Protein AF-A0A6B1E539-F1 (afdb_monomer_lite)

pLDDT: mean 85.69, std 13.52, range [38.62, 97.62]

Foldseek 3Di:
DDDDVVVVQVVVQVVQLVVVVVVCVVVVEAEDPPLVCLQQLVNDPAKYKYAFHQNDADPVRHGDTAGMWIHHVPPCSNIDTDHDGDDPDDDDD

Structure (mmCIF, N/CA/C/O backbone):
data_AF-A0A6B1E539-F1
#
_entry.id   AF-A0A6B1E539-F1
#
loop_
_atom_site.group_PDB
_atom_site.id
_atom_site.type_symbol
_atom_site.label_atom_id
_atom_site.label_alt_id
_atom_site.label_comp_id
_atom_site.label_asym_id
_atom_site.label_entity_id
_atom_site.label_seq_id
_atom_site.pdbx_PDB_ins_code
_atom_site.Cartn_x
_atom_site.Cartn_y
_atom_site.Cartn_z
_atom_site.occupancy
_atom_site.B_iso_or_equiv
_atom_site.auth_seq_id
_atom_site.auth_comp_id
_atom_site.auth_asym_id
_atom_site.auth_atom_id
_atom_site.pdbx_PDB_model_num
ATOM 1 N N . MET A 1 1 ? 6.944 2.981 -36.075 1.00 38.62 1 MET A N 1
ATOM 2 C CA . MET A 1 1 ? 6.843 3.981 -34.988 1.00 38.62 1 MET A CA 1
ATOM 3 C C . MET A 1 1 ? 7.315 3.321 -33.700 1.00 38.62 1 MET A C 1
ATOM 5 O O . MET A 1 1 ? 6.693 2.355 -33.276 1.00 38.62 1 MET A O 1
ATOM 9 N N . ALA A 1 2 ? 8.448 3.749 -33.142 1.00 43.50 2 ALA A N 1
ATOM 10 C CA . ALA A 1 2 ? 9.035 3.124 -31.958 1.00 43.50 2 ALA A CA 1
ATOM 11 C C . ALA A 1 2 ? 8.211 3.479 -30.708 1.00 43.50 2 ALA A C 1
ATOM 13 O O . ALA A 1 2 ? 8.160 4.638 -30.302 1.00 43.50 2 ALA A O 1
ATOM 14 N N . GLN A 1 3 ? 7.540 2.492 -30.109 1.00 49.25 3 GLN A N 1
ATOM 15 C CA . GLN A 1 3 ? 7.004 2.646 -28.760 1.00 49.25 3 GLN A CA 1
ATOM 16 C C . GLN A 1 3 ? 8.191 2.801 -27.805 1.00 49.25 3 GLN A C 1
ATOM 18 O O . GLN A 1 3 ? 9.026 1.908 -27.689 1.00 49.25 3 GLN A O 1
ATOM 23 N N . THR A 1 4 ? 8.293 3.954 -27.151 1.00 58.09 4 THR A N 1
ATOM 24 C CA . THR A 1 4 ? 9.334 4.239 -26.163 1.00 58.09 4 THR A CA 1
ATOM 25 C C . THR A 1 4 ? 9.246 3.236 -25.011 1.00 58.09 4 THR A C 1
ATOM 27 O O . THR A 1 4 ? 8.194 3.090 -24.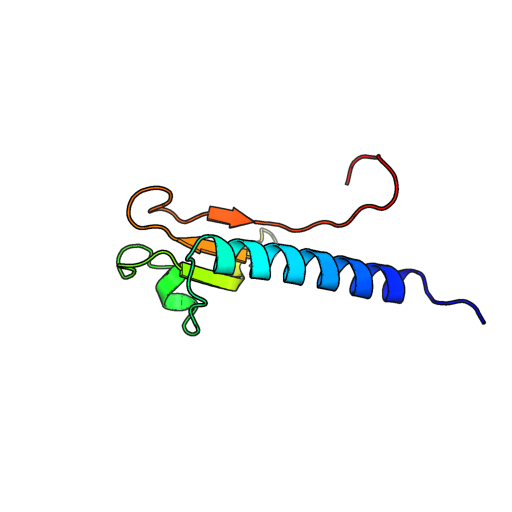387 1.00 58.09 4 THR A O 1
ATOM 30 N N . GLN A 1 5 ? 10.351 2.543 -24.715 1.00 61.19 5 GLN A N 1
ATOM 31 C CA . GLN A 1 5 ? 10.436 1.498 -23.680 1.00 61.19 5 GLN A CA 1
ATOM 32 C C . GLN A 1 5 ? 9.874 1.949 -22.318 1.00 61.19 5 GLN A C 1
ATOM 34 O O . GLN A 1 5 ? 9.194 1.178 -21.647 1.00 61.19 5 GLN A O 1
ATOM 39 N N . GLY A 1 6 ? 10.043 3.227 -21.954 1.00 64.62 6 GLY A N 1
ATOM 40 C CA . GLY A 1 6 ? 9.481 3.791 -20.720 1.00 64.62 6 GLY A CA 1
ATOM 41 C C . GLY A 1 6 ? 7.947 3.775 -20.648 1.00 64.62 6 GLY A C 1
ATOM 42 O O . GLY A 1 6 ? 7.380 3.573 -19.577 1.00 64.62 6 GLY A O 1
ATOM 43 N N . ARG A 1 7 ? 7.240 3.914 -21.780 1.00 65.88 7 ARG A N 1
ATOM 44 C CA . ARG A 1 7 ? 5.768 3.822 -21.808 1.00 65.88 7 ARG A CA 1
ATOM 45 C C . ARG A 1 7 ? 5.296 2.394 -21.544 1.00 65.88 7 ARG A C 1
ATOM 47 O O . ARG A 1 7 ? 4.294 2.210 -20.857 1.00 65.88 7 ARG A O 1
ATOM 54 N N . GLN A 1 8 ? 6.015 1.405 -22.074 1.00 67.19 8 GLN A N 1
ATOM 55 C CA . GLN A 1 8 ? 5.729 -0.007 -21.821 1.00 67.19 8 GLN A CA 1
ATOM 56 C C . GLN A 1 8 ? 6.022 -0.383 -20.366 1.00 67.19 8 GLN A C 1
ATOM 58 O O . GLN A 1 8 ? 5.157 -0.973 -19.728 1.00 67.19 8 GLN A O 1
ATOM 63 N N . ALA A 1 9 ? 7.153 0.058 -19.807 1.00 63.22 9 ALA A N 1
ATOM 64 C CA . ALA A 1 9 ? 7.490 -0.160 -18.397 1.00 63.22 9 ALA A CA 1
ATOM 65 C C . ALA A 1 9 ? 6.445 0.439 -17.435 1.00 63.22 9 ALA A C 1
ATOM 67 O O . ALA A 1 9 ? 6.012 -0.221 -16.493 1.00 63.22 9 ALA A O 1
ATOM 68 N N . ASN A 1 10 ? 5.958 1.654 -17.710 1.00 68.19 10 ASN A N 1
ATOM 69 C CA . ASN A 1 10 ? 4.877 2.258 -16.925 1.00 68.19 10 ASN A CA 1
ATOM 70 C C . ASN A 1 10 ? 3.564 1.473 -17.042 1.00 68.19 10 ASN A C 1
ATOM 72 O O . ASN A 1 10 ? 2.808 1.368 -16.077 1.00 68.19 10 ASN A O 1
ATOM 76 N N . LEU A 1 11 ? 3.259 0.932 -18.223 1.00 74.56 11 LEU A N 1
ATOM 77 C CA . LEU A 1 11 ? 2.042 0.158 -18.448 1.00 74.56 11 LEU A CA 1
ATOM 78 C C . LEU A 1 11 ? 2.090 -1.194 -17.725 1.00 74.56 11 LEU A C 1
ATOM 80 O O . LEU A 1 11 ? 1.100 -1.581 -17.104 1.00 74.56 11 LEU A O 1
ATOM 84 N N . THR A 1 12 ? 3.224 -1.894 -17.768 1.00 81.12 12 THR A N 1
ATOM 85 C CA . THR A 1 12 ? 3.401 -3.181 -17.081 1.00 81.12 12 THR A CA 1
ATOM 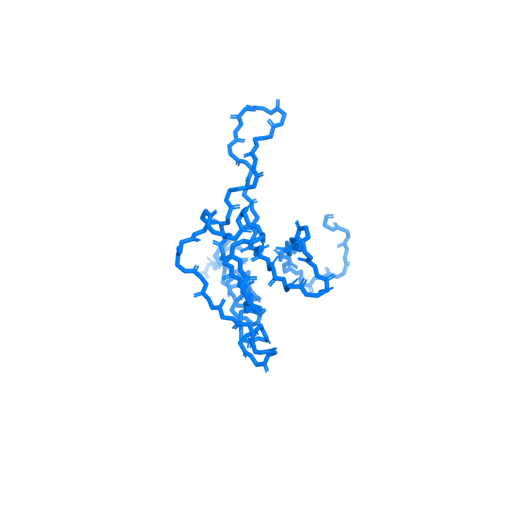86 C C . THR A 1 12 ? 3.514 -3.019 -15.568 1.00 81.12 12 THR A C 1
ATOM 88 O O . THR A 1 12 ? 2.876 -3.783 -14.848 1.00 81.12 12 THR A O 1
ATOM 91 N N . GLY A 1 13 ? 4.204 -1.984 -15.076 1.00 80.00 13 GLY A N 1
ATOM 92 C CA . GLY A 1 13 ? 4.236 -1.642 -13.648 1.00 80.00 13 GLY A CA 1
ATOM 93 C C . GLY A 1 13 ? 2.838 -1.361 -13.092 1.00 80.00 13 GLY A C 1
ATOM 94 O O . GLY A 1 13 ? 2.411 -1.983 -12.124 1.00 80.00 13 GLY A O 1
ATOM 95 N N . ASN A 1 14 ? 2.047 -0.538 -13.790 1.00 87.81 14 ASN A N 1
ATOM 96 C CA . ASN A 1 14 ? 0.654 -0.287 -13.406 1.00 87.81 14 ASN A CA 1
ATOM 97 C C . ASN A 1 14 ? -0.220 -1.549 -13.435 1.00 87.81 14 ASN A C 1
ATOM 99 O O . ASN A 1 14 ? -1.144 -1.673 -12.632 1.00 87.81 14 ASN A O 1
ATOM 103 N N . ARG A 1 15 ? 0.020 -2.473 -14.376 1.00 90.94 15 ARG A N 1
ATOM 104 C CA . ARG A 1 15 ? -0.692 -3.759 -14.417 1.00 90.94 15 ARG A CA 1
ATOM 105 C C . ARG A 1 15 ? -0.343 -4.624 -13.210 1.00 90.94 15 ARG A C 1
ATOM 107 O O . ARG A 1 15 ? -1.259 -5.185 -12.619 1.00 90.94 15 ARG A O 1
ATOM 114 N N . LEU A 1 16 ? 0.933 -4.685 -12.829 1.00 93.19 16 LEU A N 1
ATOM 115 C CA . LEU A 1 16 ? 1.381 -5.415 -11.644 1.00 93.19 16 LEU A CA 1
ATOM 116 C C . LEU A 1 16 ? 0.771 -4.836 -10.366 1.00 93.19 16 LEU A C 1
ATOM 118 O O . LEU A 1 16 ? 0.210 -5.581 -9.571 1.00 93.19 16 LEU A O 1
ATOM 122 N N . GLU A 1 17 ? 0.798 -3.514 -10.197 1.00 94.88 17 GLU A N 1
ATOM 123 C CA . GLU A 1 17 ? 0.170 -2.879 -9.036 1.00 94.88 17 GLU A CA 1
ATOM 124 C C . GLU A 1 17 ? -1.337 -3.162 -8.972 1.00 94.88 17 GLU A C 1
ATOM 126 O O . GLU A 1 17 ? -1.860 -3.471 -7.907 1.00 94.88 17 GLU A O 1
ATOM 131 N N . ARG A 1 18 ? -2.059 -3.106 -10.099 1.00 95.19 18 ARG A N 1
ATOM 132 C CA . ARG A 1 18 ? -3.493 -3.458 -10.119 1.00 95.19 18 ARG A CA 1
ATOM 133 C C . ARG A 1 18 ? -3.737 -4.927 -9.794 1.00 95.19 18 ARG A C 1
ATOM 135 O O . ARG A 1 18 ? -4.719 -5.243 -9.137 1.00 95.19 18 ARG A O 1
ATOM 142 N N . PHE A 1 19 ? -2.866 -5.814 -10.264 1.00 96.06 19 PHE A N 1
ATOM 143 C CA . PHE A 1 19 ? -2.943 -7.234 -9.947 1.00 96.06 19 PHE A CA 1
ATOM 144 C C . PHE A 1 19 ? -2.772 -7.475 -8.443 1.00 96.06 19 PHE A C 1
ATOM 146 O O . PHE A 1 19 ? -3.606 -8.147 -7.844 1.00 96.06 19 PHE A O 1
ATOM 153 N N . ILE A 1 20 ? -1.763 -6.853 -7.825 1.00 96.94 20 ILE A N 1
ATOM 154 C CA . ILE A 1 20 ? -1.569 -6.885 -6.368 1.00 96.94 20 ILE A CA 1
ATOM 155 C C . ILE A 1 20 ? -2.803 -6.318 -5.661 1.00 96.94 20 ILE A C 1
ATOM 157 O O . ILE A 1 20 ? -3.323 -6.946 -4.747 1.00 96.94 20 ILE A O 1
ATOM 161 N N . GLU A 1 21 ? -3.310 -5.166 -6.107 1.00 97.12 21 GLU A N 1
ATOM 162 C CA . GLU A 1 21 ? -4.500 -4.535 -5.530 1.00 97.12 21 GLU A CA 1
ATOM 163 C C . GLU A 1 21 ? -5.722 -5.466 -5.541 1.00 97.12 21 GLU A C 1
ATOM 165 O O . GLU A 1 21 ? -6.409 -5.568 -4.529 1.00 97.12 21 GLU A O 1
ATOM 170 N N . ASN A 1 22 ? -5.960 -6.185 -6.639 1.00 97.56 22 ASN A N 1
ATOM 171 C CA . ASN A 1 22 ? -7.055 -7.150 -6.723 1.00 97.56 22 ASN A CA 1
ATOM 172 C C . ASN A 1 22 ? -6.857 -8.334 -5.767 1.00 97.56 22 ASN A C 1
ATOM 174 O O . ASN A 1 22 ? -7.798 -8.702 -5.077 1.00 97.56 22 ASN A O 1
ATOM 178 N N . ILE A 1 23 ? -5.636 -8.872 -5.651 1.00 97.62 23 ILE A N 1
ATOM 179 C CA . ILE A 1 23 ? -5.343 -9.947 -4.687 1.00 97.62 23 ILE A CA 1
ATOM 180 C C . ILE A 1 23 ? -5.619 -9.491 -3.253 1.00 97.62 23 ILE A C 1
ATOM 182 O O . ILE A 1 23 ? -6.165 -10.257 -2.464 1.00 97.62 23 ILE A O 1
ATOM 186 N N . LEU A 1 24 ? -5.252 -8.255 -2.902 1.00 96.69 24 LEU A N 1
ATOM 187 C CA . LEU A 1 24 ? -5.523 -7.715 -1.568 1.00 96.69 24 LEU A CA 1
ATOM 188 C C . LEU A 1 24 ? -7.028 -7.672 -1.289 1.00 96.69 24 LEU A C 1
ATOM 190 O O . LEU A 1 24 ? -7.454 -8.118 -0.224 1.00 96.69 24 LEU A O 1
ATOM 194 N N . LEU A 1 25 ? -7.821 -7.200 -2.254 1.00 96.50 25 LEU A N 1
ATOM 195 C CA . LEU A 1 25 ? -9.282 -7.193 -2.157 1.00 96.50 25 LEU A CA 1
ATOM 196 C C . LEU A 1 25 ? -9.849 -8.614 -2.013 1.00 96.50 25 LEU A C 1
ATOM 198 O O . LEU A 1 25 ? -10.665 -8.848 -1.124 1.00 96.50 25 LEU A O 1
ATOM 202 N N . ASP A 1 26 ? -9.373 -9.567 -2.817 1.00 97.38 26 ASP A N 1
ATOM 203 C CA . ASP A 1 26 ? -9.790 -10.977 -2.758 1.00 97.38 26 ASP A CA 1
ATOM 204 C C . ASP A 1 26 ? -9.409 -11.638 -1.419 1.00 97.38 26 ASP A C 1
ATOM 206 O O . ASP A 1 26 ? -10.113 -12.516 -0.923 1.00 97.38 26 ASP A O 1
ATOM 210 N N . CYS A 1 27 ? -8.318 -11.183 -0.797 1.00 95.12 27 CYS A N 1
ATOM 211 C CA . CYS A 1 27 ? -7.877 -11.599 0.537 1.00 95.12 27 CYS A CA 1
ATOM 212 C C . CYS A 1 27 ? -8.612 -10.876 1.682 1.00 95.12 27 CYS A C 1
ATOM 214 O O . CYS A 1 27 ? -8.250 -11.063 2.845 1.00 95.12 27 CYS A O 1
ATOM 216 N N . GLY A 1 28 ? -9.614 -10.045 1.380 1.00 95.00 28 GLY A N 1
ATOM 217 C CA . GLY A 1 28 ? -10.434 -9.347 2.372 1.00 95.00 28 GLY A CA 1
ATOM 218 C C . GLY A 1 28 ? -9.820 -8.065 2.936 1.00 95.00 28 GLY A C 1
ATOM 219 O O . GLY A 1 28 ? -10.344 -7.522 3.906 1.00 95.00 28 GLY A O 1
ATOM 220 N N . PHE A 1 29 ? -8.735 -7.551 2.349 1.00 95.50 29 PHE A N 1
ATOM 221 C CA . PHE A 1 29 ? -8.213 -6.244 2.737 1.00 95.50 29 PHE A CA 1
ATOM 222 C C . PHE A 1 29 ? -9.080 -5.116 2.184 1.00 95.50 29 PHE A C 1
ATOM 224 O O . PHE A 1 29 ? -9.477 -5.112 1.018 1.00 95.50 29 PHE A O 1
ATOM 231 N N . GLN A 1 30 ? -9.277 -4.082 2.993 1.00 94.50 30 GLN A N 1
ATOM 232 C CA . GLN A 1 30 ? -10.013 -2.890 2.598 1.00 94.50 30 GLN A CA 1
ATOM 233 C C . GLN A 1 30 ? -9.088 -1.739 2.221 1.00 94.50 30 GLN A C 1
ATOM 235 O O . GLN A 1 30 ? -8.093 -1.446 2.886 1.00 94.50 30 GLN A O 1
ATOM 240 N N . LYS A 1 31 ? -9.451 -1.014 1.163 1.00 94.88 31 LYS A N 1
ATOM 241 C CA . LYS A 1 31 ? -8.707 0.175 0.753 1.00 94.88 31 LYS A CA 1
ATOM 242 C C . LYS A 1 31 ? -8.999 1.345 1.689 1.00 94.88 31 LYS A C 1
ATOM 244 O O . LYS A 1 31 ? -10.088 1.921 1.664 1.00 94.88 31 LYS A O 1
ATOM 249 N N . VAL A 1 32 ? -7.998 1.770 2.448 1.00 92.44 32 VAL A N 1
ATOM 250 C CA . VAL A 1 32 ? -8.117 2.896 3.379 1.00 92.44 32 VAL A CA 1
ATOM 251 C C . VAL A 1 32 ? -7.839 4.209 2.646 1.00 92.44 32 VAL A C 1
ATOM 253 O O . VAL A 1 32 ? -6.783 4.404 2.039 1.00 92.44 32 VAL A O 1
ATOM 256 N N . LYS A 1 33 ? -8.791 5.148 2.707 1.00 88.50 33 LYS A N 1
ATOM 257 C CA . LYS A 1 33 ? -8.635 6.489 2.111 1.00 88.50 33 LYS A CA 1
ATOM 258 C C . LYS A 1 33 ? -7.696 7.375 2.930 1.00 88.50 33 LYS A C 1
ATOM 260 O O . LYS A 1 33 ? -6.862 8.080 2.362 1.00 88.50 33 LYS A O 1
ATOM 265 N N . ASP A 1 34 ? -7.820 7.326 4.255 1.00 88.62 34 ASP A N 1
ATOM 266 C CA . ASP A 1 34 ? -6.941 8.064 5.157 1.00 88.62 34 ASP A CA 1
ATOM 267 C C . ASP A 1 34 ? -5.658 7.276 5.440 1.00 88.62 34 ASP A C 1
ATOM 269 O O . ASP A 1 34 ? -5.568 6.475 6.369 1.00 88.62 34 ASP A O 1
ATOM 273 N N . LYS A 1 35 ? -4.627 7.541 4.636 1.00 88.81 35 LYS A N 1
ATOM 274 C CA . LYS A 1 35 ? -3.309 6.906 4.764 1.00 88.81 35 LYS A CA 1
ATOM 275 C C . LYS A 1 35 ? -2.658 7.133 6.134 1.00 88.81 35 LYS A C 1
ATOM 277 O O . LYS A 1 35 ? -1.830 6.326 6.539 1.00 88.81 35 LYS A O 1
ATOM 282 N N . LYS A 1 36 ? -3.017 8.201 6.863 1.00 84.88 36 LYS A N 1
ATOM 283 C CA . LYS A 1 36 ? -2.479 8.457 8.211 1.00 84.88 36 LYS A CA 1
ATOM 284 C C . LYS A 1 36 ? -3.026 7.483 9.250 1.00 84.88 36 LYS A C 1
ATOM 286 O O . LYS A 1 36 ? -2.408 7.336 10.300 1.00 84.88 36 LYS A O 1
ATOM 291 N N . ARG A 1 37 ? -4.175 6.849 8.988 1.00 83.75 37 ARG A N 1
ATOM 292 C CA . ARG A 1 37 ? -4.690 5.758 9.828 1.00 83.75 37 ARG A CA 1
ATOM 293 C C . ARG A 1 37 ? -3.863 4.491 9.658 1.00 83.75 37 ARG A C 1
ATOM 295 O O . ARG A 1 37 ? -3.549 3.860 10.644 1.00 83.75 37 ARG A O 1
ATOM 302 N N . LEU A 1 38 ? -3.410 4.175 8.443 1.00 83.88 38 LEU A N 1
ATOM 303 C CA . LEU A 1 38 ? -2.521 3.022 8.221 1.00 83.88 38 LEU A CA 1
ATOM 304 C C . LEU A 1 38 ? -1.144 3.180 8.868 1.00 83.88 38 LEU A C 1
ATOM 306 O O . LEU A 1 38 ? -0.545 2.195 9.269 1.00 83.88 38 LEU A O 1
ATOM 310 N N . LEU A 1 39 ? -0.646 4.412 8.990 1.00 83.88 39 LEU A N 1
ATOM 311 C CA . LEU A 1 39 ? 0.601 4.691 9.713 1.00 83.88 39 LEU A CA 1
ATOM 312 C C . LEU A 1 39 ? 0.452 4.567 11.241 1.00 83.88 39 LEU A C 1
ATOM 314 O O . LEU A 1 39 ? 1.450 4.594 11.951 1.00 83.88 39 LEU A O 1
ATOM 318 N N . ARG A 1 40 ? -0.784 4.470 11.738 1.00 84.31 40 ARG A N 1
ATOM 319 C CA . ARG A 1 40 ? -1.134 4.236 13.141 1.00 84.31 40 ARG A CA 1
ATOM 320 C C . ARG A 1 40 ? -1.887 2.920 13.205 1.00 84.31 40 ARG A C 1
ATOM 322 O O . ARG A 1 40 ? -3.104 2.897 13.336 1.00 84.31 40 ARG A O 1
ATOM 329 N N . SER A 1 41 ? -1.164 1.830 13.011 1.00 73.25 41 SER A N 1
ATOM 330 C CA . SER A 1 41 ? -1.728 0.488 12.877 1.00 73.25 41 SER A CA 1
ATOM 331 C C . SER A 1 41 ? -2.649 0.069 14.030 1.00 73.25 41 SER A C 1
ATOM 333 O O . SER A 1 41 ? -3.550 -0.731 13.812 1.00 73.25 41 SER A O 1
ATOM 335 N N . GLN A 1 42 ? -2.485 0.655 15.218 1.00 76.56 42 GLN A N 1
ATOM 336 C CA . GLN A 1 42 ? -3.379 0.489 16.367 1.00 76.56 42 GLN A CA 1
ATOM 337 C C . GLN A 1 42 ? -4.797 1.068 16.178 1.00 76.56 42 GLN A C 1
ATOM 339 O O . GLN A 1 42 ? -5.699 0.697 16.916 1.00 76.56 42 GLN A O 1
ATOM 344 N N . ASP A 1 43 ? -5.005 1.963 15.206 1.00 77.00 43 ASP A N 1
ATOM 345 C CA . ASP A 1 43 ? -6.299 2.597 1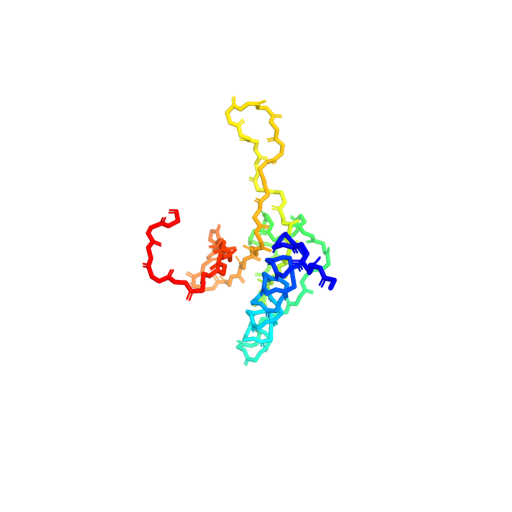4.893 1.00 77.00 43 ASP A CA 1
ATOM 346 C C . ASP A 1 43 ? -7.098 1.796 13.832 1.00 77.00 43 ASP A C 1
ATOM 348 O O . ASP A 1 43 ? -8.023 2.327 13.187 1.00 77.00 43 ASP A O 1
ATOM 352 N N . ILE A 1 44 ? -6.674 0.555 13.561 1.00 76.88 44 ILE A N 1
ATOM 353 C CA . ILE A 1 44 ? -7.192 -0.305 12.499 1.00 76.88 44 ILE A CA 1
ATOM 354 C C . ILE A 1 44 ? -7.676 -1.637 13.077 1.00 76.88 44 ILE A C 1
ATOM 356 O O . ILE A 1 44 ? -6.888 -2.509 13.431 1.00 76.88 44 ILE A O 1
ATOM 360 N N . ASP A 1 45 ? -8.999 -1.792 13.091 1.00 84.75 45 ASP A N 1
ATOM 361 C CA . ASP A 1 45 ? -9.683 -2.997 13.573 1.00 84.75 45 ASP A CA 1
ATOM 362 C C . ASP A 1 45 ? -9.809 -4.089 12.492 1.00 84.75 45 ASP A C 1
ATOM 364 O O . ASP A 1 45 ? -10.023 -5.259 12.796 1.00 84.75 45 ASP A O 1
ATOM 368 N N . GLU A 1 46 ? -9.658 -3.723 11.216 1.00 89.31 46 GLU A N 1
ATOM 369 C CA . GLU A 1 46 ? -9.854 -4.606 10.059 1.00 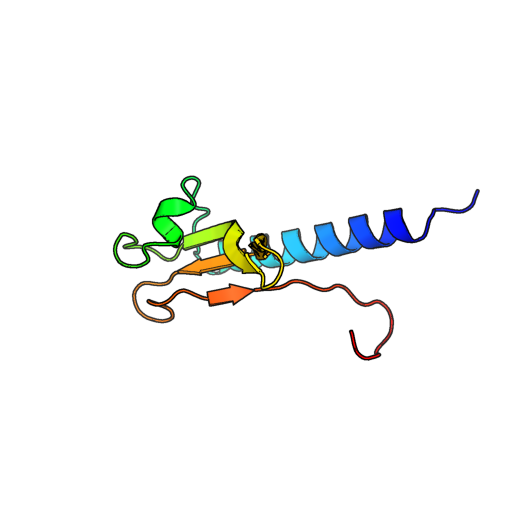89.31 46 GLU A CA 1
ATOM 370 C C . GLU A 1 46 ? -8.640 -4.580 9.125 1.00 89.31 46 GLU A C 1
ATOM 372 O O . GLU A 1 46 ? -7.957 -3.567 9.008 1.00 89.31 46 GLU A O 1
ATOM 377 N N . ALA A 1 47 ? -8.367 -5.673 8.408 1.00 93.56 47 ALA A N 1
ATOM 378 C CA . ALA A 1 47 ? -7.254 -5.714 7.461 1.00 93.56 47 ALA A CA 1
ATOM 379 C C . ALA A 1 47 ? -7.386 -4.600 6.405 1.00 93.56 47 ALA A C 1
ATOM 381 O O . ALA A 1 47 ? -8.368 -4.525 5.664 1.00 93.56 47 ALA A O 1
ATOM 382 N N . GLY A 1 48 ? -6.386 -3.725 6.325 1.00 94.00 48 GLY A N 1
ATOM 383 C CA . GLY A 1 48 ? -6.438 -2.510 5.520 1.00 94.00 48 GLY A CA 1
ATOM 384 C C . GLY A 1 48 ? -5.188 -2.315 4.676 1.00 94.00 48 GLY A C 1
ATOM 385 O O . GLY A 1 48 ? -4.096 -2.725 5.060 1.00 94.00 48 GLY A O 1
ATOM 386 N N . TYR A 1 49 ? -5.328 -1.657 3.527 1.00 95.69 49 TYR A N 1
ATOM 387 C CA . TYR A 1 49 ? -4.192 -1.271 2.694 1.00 95.69 49 TYR A CA 1
ATOM 388 C C . TYR A 1 49 ? -4.370 0.109 2.061 1.00 95.69 49 TYR A C 1
ATOM 390 O O . TYR A 1 49 ? -5.485 0.590 1.845 1.00 95.69 49 TYR A O 1
ATOM 398 N N . ALA A 1 50 ? -3.259 0.753 1.713 1.00 95.44 50 ALA A N 1
ATOM 399 C CA . ALA A 1 50 ? -3.257 1.907 0.822 1.00 95.44 50 ALA A CA 1
ATOM 400 C C . ALA A 1 50 ? -2.051 1.891 -0.107 1.00 95.44 50 ALA A C 1
ATOM 402 O O . ALA A 1 50 ? -1.030 1.268 0.165 1.00 95.44 50 ALA A O 1
ATOM 403 N N . ARG A 1 51 ? -2.188 2.633 -1.208 1.00 95.38 51 ARG A N 1
ATOM 404 C CA . ARG A 1 51 ? -1.169 2.768 -2.249 1.00 95.38 51 ARG A CA 1
ATOM 405 C C . ARG A 1 51 ? -0.380 4.061 -2.117 1.00 95.38 51 ARG A C 1
ATOM 407 O O . ARG A 1 51 ? -0.944 5.072 -1.676 1.00 95.38 51 ARG A O 1
ATOM 414 N N . GLN A 1 52 ? 0.864 4.078 -2.594 1.00 93.62 52 GLN A N 1
ATOM 415 C CA . GLN A 1 52 ? 1.691 5.288 -2.715 1.00 93.62 52 GLN A CA 1
ATOM 416 C C . GLN A 1 52 ? 1.743 6.057 -1.381 1.00 93.62 52 GLN A C 1
ATOM 418 O O . GLN A 1 52 ? 1.312 7.218 -1.290 1.00 93.62 52 GLN A O 1
ATOM 423 N N . VAL A 1 53 ? 2.135 5.366 -0.308 1.00 94.19 53 VAL A N 1
ATOM 424 C CA . VAL A 1 53 ? 2.089 5.872 1.075 1.00 94.19 53 VAL A CA 1
ATOM 425 C C . VAL A 1 53 ? 3.448 6.439 1.454 1.00 94.19 53 VAL A C 1
ATOM 427 O O . VAL A 1 53 ? 4.459 5.778 1.271 1.00 94.19 53 VAL A O 1
ATOM 430 N N . LYS A 1 54 ? 3.488 7.666 1.991 1.00 94.31 54 LYS A N 1
ATOM 431 C CA . LYS A 1 54 ? 4.721 8.223 2.561 1.00 94.31 54 LYS A CA 1
ATOM 432 C C . LYS A 1 54 ? 4.978 7.553 3.912 1.00 94.31 54 LYS A C 1
ATOM 434 O O . LYS A 1 54 ? 4.211 7.792 4.839 1.00 94.31 54 LYS A O 1
ATOM 439 N N . ILE A 1 55 ? 6.051 6.777 4.007 1.00 92.38 55 ILE A N 1
ATOM 440 C CA . ILE A 1 55 ? 6.440 6.031 5.216 1.00 92.38 55 ILE A CA 1
ATOM 441 C C . ILE A 1 55 ? 7.599 6.688 5.972 1.00 92.38 55 ILE A C 1
ATOM 443 O O . ILE A 1 55 ? 7.899 6.314 7.097 1.00 92.38 55 ILE A O 1
ATOM 447 N N . GLY A 1 56 ? 8.241 7.698 5.383 1.00 92.81 56 GLY A N 1
ATOM 448 C CA . GLY A 1 56 ? 9.316 8.417 6.053 1.00 92.81 56 GLY A CA 1
ATOM 449 C C . GLY A 1 56 ? 10.015 9.425 5.155 1.00 92.81 56 GLY A C 1
ATOM 450 O O . GLY A 1 56 ? 9.425 9.982 4.218 1.00 92.81 56 GLY A O 1
ATOM 451 N N . THR A 1 57 ? 11.291 9.636 5.452 1.00 96.81 57 THR A N 1
ATOM 452 C CA . THR A 1 57 ? 12.200 10.514 4.716 1.00 96.81 57 THR A CA 1
ATOM 453 C C . THR A 1 57 ? 13.453 9.714 4.369 1.00 96.81 57 THR A C 1
ATOM 455 O O . THR A 1 57 ? 13.948 8.956 5.198 1.00 96.81 57 THR A O 1
ATOM 458 N N . THR A 1 58 ? 13.946 9.842 3.141 1.00 95.50 58 THR A N 1
ATOM 459 C CA . THR A 1 58 ? 15.200 9.209 2.710 1.00 95.50 58 THR A CA 1
ATOM 460 C C . THR A 1 58 ? 16.408 9.896 3.354 1.00 95.50 58 THR A C 1
ATOM 462 O O . THR A 1 58 ? 16.296 10.994 3.902 1.00 95.50 58 THR A O 1
ATOM 465 N N . ILE A 1 59 ? 17.599 9.307 3.204 1.00 96.12 59 ILE A N 1
ATOM 466 C CA . ILE A 1 59 ? 18.864 9.928 3.637 1.00 96.12 59 ILE A CA 1
ATOM 467 C C . ILE A 1 59 ? 19.160 11.271 2.944 1.00 96.12 59 ILE A C 1
ATOM 469 O O . ILE A 1 59 ? 19.977 12.044 3.430 1.00 96.12 59 ILE A O 1
ATOM 473 N N . TYR A 1 60 ? 18.478 11.571 1.835 1.00 96.69 60 TYR A N 1
ATOM 474 C CA . TYR A 1 60 ? 18.604 12.828 1.095 1.00 96.69 60 TYR A CA 1
ATOM 475 C C . TYR A 1 60 ? 17.516 13.851 1.454 1.00 96.69 60 TYR A C 1
ATOM 477 O O . TYR A 1 60 ? 17.341 14.842 0.748 1.00 96.69 60 TYR A O 1
ATOM 485 N N . GLY A 1 61 ? 16.733 13.614 2.511 1.00 95.38 61 GLY A N 1
ATOM 486 C CA . GLY A 1 61 ? 15.679 14.538 2.937 1.00 95.38 61 GLY A CA 1
ATOM 487 C C . GLY A 1 61 ? 14.413 14.506 2.069 1.00 95.38 61 GLY A C 1
ATOM 488 O O . GLY A 1 61 ? 13.505 15.310 2.276 1.00 95.38 61 GLY A O 1
ATOM 489 N N . THR A 1 62 ? 14.311 13.587 1.104 1.00 95.31 62 THR A N 1
ATOM 490 C CA . THR A 1 62 ? 13.142 13.478 0.217 1.00 95.31 62 THR A CA 1
ATOM 491 C C . THR A 1 62 ? 12.082 12.529 0.788 1.00 95.31 62 THR A C 1
ATOM 493 O O . THR A 1 62 ? 12.421 11.624 1.551 1.00 95.31 62 THR A O 1
ATOM 496 N N . PRO A 1 63 ? 10.783 12.692 0.459 1.00 95.25 63 PRO A N 1
ATOM 497 C CA . PRO A 1 63 ? 9.747 11.774 0.929 1.00 95.25 63 PRO A CA 1
ATOM 498 C C . PRO A 1 63 ? 10.010 10.333 0.475 1.00 95.25 63 PRO A C 1
ATOM 500 O O . PRO A 1 63 ? 10.013 10.059 -0.723 1.00 95.25 63 PRO A O 1
ATOM 503 N N . LEU A 1 64 ? 10.156 9.414 1.430 1.00 94.94 64 LEU A N 1
ATOM 504 C CA . LEU A 1 64 ? 10.181 7.981 1.154 1.00 94.94 64 LEU A CA 1
ATOM 505 C C . LEU A 1 64 ? 8.737 7.495 1.036 1.00 94.94 64 LEU A C 1
ATOM 507 O O . LEU A 1 64 ? 7.958 7.611 1.989 1.00 94.94 64 LEU A O 1
ATOM 511 N N . LYS A 1 65 ? 8.375 6.993 -0.143 1.00 94.75 65 LYS A N 1
ATOM 512 C CA . LYS A 1 65 ? 7.057 6.426 -0.422 1.00 94.75 65 LYS A CA 1
ATOM 513 C C . LYS A 1 65 ? 7.191 4.957 -0.775 1.00 94.75 65 LYS A C 1
ATOM 515 O O . LYS A 1 65 ? 8.162 4.609 -1.435 1.00 94.75 65 LYS A O 1
ATOM 520 N N . CYS A 1 66 ? 6.202 4.166 -0.378 1.00 94.81 66 CYS A N 1
ATOM 521 C CA . CYS A 1 66 ? 6.064 2.796 -0.836 1.00 94.81 66 CYS A CA 1
ATOM 522 C C . CYS A 1 66 ? 4.868 2.591 -1.765 1.00 94.81 66 CYS A C 1
ATOM 524 O O . CYS A 1 66 ? 3.889 3.350 -1.701 1.00 94.81 66 CYS A O 1
ATOM 526 N N . ASP A 1 67 ? 4.929 1.543 -2.589 1.00 96.06 67 ASP A N 1
ATOM 527 C CA . ASP A 1 67 ? 3.844 1.194 -3.511 1.00 96.06 67 ASP A CA 1
ATOM 528 C C . ASP A 1 67 ? 2.580 0.769 -2.758 1.00 96.06 67 ASP A C 1
ATOM 530 O O . ASP A 1 67 ? 1.505 1.307 -3.046 1.00 96.06 67 ASP A O 1
ATOM 534 N N . PHE A 1 68 ? 2.708 -0.107 -1.752 1.00 96.62 68 PHE A N 1
ATOM 535 C CA . PHE A 1 68 ? 1.625 -0.491 -0.840 1.00 96.62 68 PHE A CA 1
ATOM 536 C C . PHE A 1 68 ? 2.087 -0.524 0.621 1.00 96.62 68 PHE A C 1
ATOM 538 O O . PHE A 1 68 ? 3.183 -0.991 0.934 1.00 96.62 68 PHE A O 1
ATOM 545 N N . LEU A 1 69 ? 1.207 -0.078 1.516 1.00 95.50 69 LEU A N 1
ATOM 546 C CA . LEU A 1 69 ? 1.287 -0.315 2.956 1.00 95.50 69 LEU A CA 1
ATOM 547 C C . LEU A 1 69 ? 0.035 -1.076 3.383 1.00 95.50 69 LEU A C 1
ATOM 549 O O . LEU A 1 69 ? -1.077 -0.620 3.110 1.00 95.50 69 LEU A O 1
ATOM 553 N N . LEU A 1 70 ? 0.233 -2.211 4.037 1.00 94.62 70 LEU A N 1
ATOM 554 C CA . LEU A 1 70 ? -0.798 -3.078 4.591 1.00 94.62 70 LEU A CA 1
ATOM 555 C C . LEU A 1 70 ? -0.733 -3.011 6.113 1.00 94.62 70 LEU A C 1
ATOM 557 O O . LEU A 1 70 ? 0.347 -2.886 6.681 1.00 94.62 70 LEU A O 1
ATOM 561 N N . VAL A 1 71 ? -1.874 -3.167 6.767 1.00 93.12 71 VAL A N 1
ATOM 562 C CA . VAL A 1 71 ? -1.978 -3.391 8.208 1.00 93.12 71 VAL A CA 1
ATOM 563 C C . VAL A 1 71 ? -2.966 -4.524 8.423 1.00 93.12 71 VAL A C 1
ATOM 565 O O . VAL A 1 71 ? -3.993 -4.600 7.748 1.00 93.12 71 VAL A O 1
ATOM 568 N N . HIS A 1 72 ? -2.650 -5.415 9.353 1.00 91.94 72 HIS A N 1
ATOM 569 C CA . HIS A 1 72 ? -3.562 -6.462 9.787 1.00 91.94 72 HIS A CA 1
ATOM 570 C C . HIS A 1 72 ? -3.484 -6.557 11.309 1.00 91.94 72 HIS A C 1
ATOM 572 O O . HIS A 1 72 ? -2.368 -6.694 11.815 1.00 91.94 72 HIS A O 1
ATOM 578 N N . PRO A 1 73 ? -4.622 -6.549 12.027 1.00 85.94 73 PRO A N 1
ATOM 579 C CA . PRO A 1 73 ? -4.643 -6.453 13.489 1.00 85.94 73 PRO A CA 1
ATOM 580 C C . PRO A 1 73 ? -3.836 -7.569 14.170 1.00 85.94 73 PRO A C 1
ATOM 582 O O . PRO A 1 73 ? -3.098 -7.314 15.112 1.00 85.94 73 PRO A O 1
ATOM 585 N N . GLU A 1 74 ? -3.918 -8.796 13.645 1.00 87.31 74 GLU A N 1
ATOM 586 C CA . GLU A 1 74 ? -3.235 -9.957 14.240 1.00 87.31 74 GLU A CA 1
ATOM 587 C C . GLU A 1 74 ? -1.868 -10.309 13.625 1.00 87.31 74 GLU A C 1
ATOM 589 O O . GLU A 1 74 ? -0.987 -10.796 14.325 1.00 87.31 74 GLU A O 1
ATOM 594 N N . LYS A 1 75 ? -1.682 -10.120 12.310 1.00 87.94 75 LYS A N 1
ATOM 595 C CA . LYS A 1 75 ? -0.519 -10.661 11.577 1.00 87.94 75 LYS A CA 1
ATOM 596 C C . LYS A 1 75 ? 0.615 -9.659 11.408 1.00 87.94 75 LYS A C 1
ATOM 598 O O . LYS A 1 75 ? 1.780 -10.023 11.519 1.00 87.94 75 LYS A O 1
ATOM 603 N N . TRP A 1 76 ? 0.267 -8.415 11.088 1.00 86.81 76 TRP A N 1
ATOM 604 C CA . TRP A 1 76 ? 1.211 -7.358 10.722 1.00 86.81 76 TRP A CA 1
ATOM 605 C C . TRP A 1 76 ? 0.791 -6.068 11.414 1.00 86.81 76 TRP A C 1
ATOM 607 O O . TRP A 1 76 ? 0.420 -5.083 10.771 1.00 86.81 76 TRP A O 1
ATOM 617 N N . SER A 1 77 ? 0.813 -6.107 12.743 1.00 77.38 77 SER A N 1
ATOM 618 C CA . SER A 1 77 ? 0.451 -4.976 13.594 1.00 77.38 77 SER A CA 1
ATOM 619 C C . SER A 1 77 ? 1.451 -3.822 13.496 1.00 77.38 77 SER A C 1
ATOM 621 O O . SER A 1 77 ? 1.090 -2.698 13.802 1.00 77.38 77 SER A O 1
ATOM 623 N N . GLU A 1 78 ? 2.675 -4.042 13.014 1.00 82.38 78 GLU A N 1
ATOM 624 C CA . GLU A 1 78 ? 3.643 -2.972 12.697 1.00 82.38 78 GLU A CA 1
ATOM 625 C C . GLU A 1 78 ? 3.519 -2.464 11.247 1.00 82.38 78 GLU A C 1
ATOM 627 O O . GLU A 1 78 ? 4.207 -1.532 10.831 1.00 82.38 78 GLU A O 1
ATOM 632 N N . GLY A 1 79 ? 2.606 -3.060 10.479 1.00 88.69 79 GLY A N 1
ATOM 633 C CA . GLY A 1 79 ? 2.442 -2.831 9.054 1.00 88.69 79 GLY A CA 1
ATOM 634 C C . GLY A 1 79 ? 3.376 -3.683 8.189 1.00 88.69 79 GLY A C 1
ATOM 635 O O . GLY A 1 79 ? 4.414 -4.177 8.622 1.00 88.69 79 GLY A O 1
ATOM 636 N N . LEU A 1 80 ? 2.983 -3.869 6.932 1.00 93.12 80 LEU A N 1
ATOM 637 C CA . LEU A 1 80 ? 3.740 -4.591 5.914 1.00 93.12 80 LEU A CA 1
ATOM 638 C C . LEU A 1 80 ? 3.852 -3.722 4.660 1.00 93.12 80 LEU A C 1
ATOM 640 O O . LEU A 1 80 ? 2.847 -3.264 4.114 1.00 93.12 80 LEU A O 1
ATOM 644 N N . VAL A 1 81 ? 5.078 -3.502 4.193 1.00 95.38 81 VAL A N 1
ATOM 645 C CA . VAL A 1 81 ? 5.359 -2.760 2.959 1.00 95.38 81 VAL A CA 1
ATOM 646 C C . VAL A 1 81 ? 5.523 -3.733 1.795 1.00 95.38 81 VAL A C 1
ATOM 648 O O . VAL A 1 81 ? 6.243 -4.723 1.912 1.00 95.38 81 VAL A O 1
ATOM 651 N N . ILE A 1 82 ? 4.895 -3.426 0.658 1.00 95.44 82 ILE A N 1
ATOM 652 C CA . ILE A 1 82 ? 5.127 -4.127 -0.611 1.00 95.44 82 ILE A CA 1
ATOM 653 C C . ILE A 1 82 ? 5.656 -3.120 -1.632 1.00 95.44 82 ILE A C 1
ATOM 655 O O . ILE A 1 82 ? 5.013 -2.102 -1.893 1.00 95.44 82 ILE A O 1
ATOM 659 N N . GLU A 1 83 ? 6.804 -3.444 -2.226 1.00 95.38 83 GLU A N 1
ATOM 660 C CA . GLU A 1 83 ? 7.409 -2.750 -3.365 1.00 95.38 83 GLU A CA 1
ATOM 661 C C . GLU A 1 83 ? 7.244 -3.599 -4.624 1.00 95.38 83 GLU A C 1
ATOM 663 O O . GLU A 1 83 ? 7.746 -4.722 -4.699 1.00 95.38 83 GLU A O 1
ATOM 668 N N . ALA A 1 84 ? 6.537 -3.075 -5.622 1.00 92.31 84 ALA A N 1
ATOM 669 C CA . ALA A 1 84 ? 6.243 -3.798 -6.848 1.00 92.31 84 ALA A CA 1
ATOM 670 C C . ALA A 1 84 ? 7.266 -3.431 -7.927 1.00 92.31 84 ALA A C 1
ATOM 672 O O . ALA A 1 84 ? 7.422 -2.268 -8.301 1.00 92.31 84 ALA A O 1
ATOM 673 N N . LYS A 1 85 ? 7.965 -4.431 -8.466 1.00 88.69 85 LYS A N 1
ATOM 674 C CA . LYS A 1 85 ? 8.907 -4.248 -9.577 1.00 88.69 85 LYS A CA 1
ATOM 675 C C . LYS A 1 85 ? 8.601 -5.282 -10.657 1.00 88.69 85 LYS A C 1
ATOM 677 O O . LYS A 1 85 ? 8.675 -6.482 -10.419 1.00 88.69 85 LYS A O 1
ATOM 682 N N . TRP A 1 86 ? 8.209 -4.814 -11.842 1.00 85.56 86 TRP A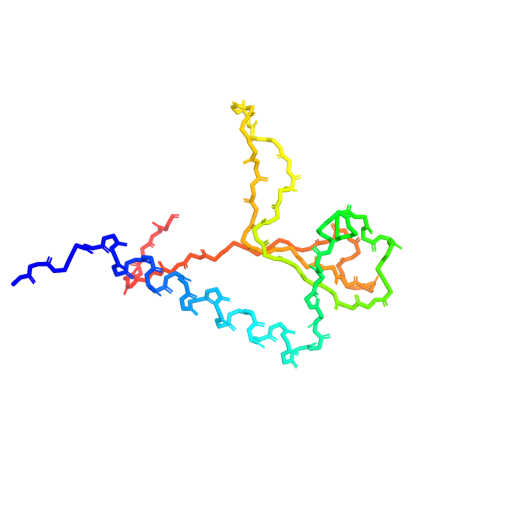 N 1
ATOM 683 C CA . TRP A 1 86 ? 7.973 -5.678 -13.001 1.00 85.56 86 TRP A CA 1
ATOM 684 C C . TRP A 1 86 ? 9.282 -5.931 -13.747 1.00 85.56 86 TRP A C 1
ATOM 686 O O . TRP A 1 86 ? 9.996 -4.981 -14.068 1.00 85.56 86 TRP A O 1
ATOM 696 N N . GLN A 1 87 ? 9.550 -7.185 -14.110 1.00 82.50 87 GLN A N 1
ATOM 697 C CA . GLN A 1 87 ? 10.690 -7.553 -14.947 1.00 82.50 87 GLN A CA 1
ATOM 698 C C . GLN A 1 87 ? 10.264 -8.479 -16.088 1.00 82.50 87 GLN A C 1
ATOM 700 O O . GLN A 1 87 ? 9.461 -9.387 -15.899 1.00 82.50 87 GLN A O 1
ATOM 705 N N . GLN A 1 88 ? 10.805 -8.235 -17.286 1.00 77.81 88 GLN A N 1
ATOM 706 C CA . GLN A 1 88 ? 10.542 -9.043 -18.486 1.00 77.81 88 GLN A CA 1
ATOM 707 C C . GLN A 1 88 ? 11.597 -10.139 -18.707 1.00 77.81 88 GLN A C 1
ATOM 709 O O . GLN A 1 88 ? 11.311 -11.146 -19.348 1.00 77.81 88 GLN A O 1
ATOM 714 N N . VAL A 1 89 ? 12.812 -9.943 -18.193 1.00 81.06 89 VAL A N 1
ATOM 715 C CA . VAL A 1 89 ? 13.931 -10.886 -18.298 1.00 81.06 89 VAL A CA 1
ATOM 716 C C . VAL A 1 89 ? 14.472 -11.118 -16.893 1.00 81.06 89 VAL A C 1
ATOM 718 O O . VAL A 1 89 ? 14.566 -10.170 -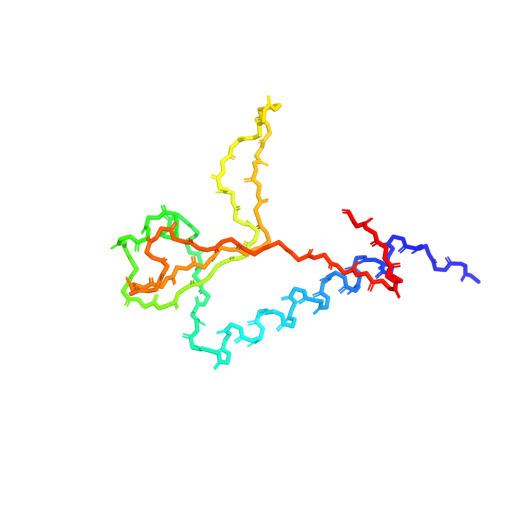16.115 1.00 81.06 89 VAL A O 1
ATOM 721 N N . GLY A 1 90 ? 14.808 -12.367 -16.574 1.00 57.31 90 GLY A N 1
ATOM 722 C CA . GLY A 1 90 ? 15.447 -12.712 -15.308 1.00 57.31 90 GLY A CA 1
ATOM 723 C C . GLY A 1 90 ? 16.844 -12.097 -15.223 1.00 57.31 90 GLY A C 1
ATOM 724 O O . GLY A 1 90 ? 17.718 -12.420 -16.023 1.00 57.31 90 GLY A O 1
ATOM 725 N N . GLY A 1 91 ? 17.035 -11.202 -14.264 1.00 72.44 91 GLY A N 1
ATOM 726 C CA . GLY A 1 91 ? 18.284 -10.512 -13.956 1.00 72.44 91 GLY A CA 1
ATOM 727 C C . GLY A 1 91 ? 18.045 -9.572 -12.777 1.00 72.44 91 GLY A C 1
ATOM 728 O O . GLY A 1 91 ? 16.918 -9.127 -12.574 1.00 72.44 91 GLY A O 1
ATOM 729 N N . THR A 1 92 ? 19.063 -9.313 -11.961 1.00 52.28 92 THR A N 1
ATOM 730 C CA . THR A 1 92 ? 18.912 -8.575 -10.696 1.00 52.28 92 THR A CA 1
ATOM 731 C C . THR A 1 92 ? 18.432 -7.138 -10.942 1.00 52.28 92 THR A C 1
ATOM 733 O O . THR A 1 92 ? 19.060 -6.409 -11.711 1.00 52.28 92 THR A O 1
ATOM 736 N N . VAL A 1 93 ? 17.305 -6.761 -10.324 1.00 53.16 93 VAL A N 1
ATOM 737 C CA . VAL A 1 93 ? 16.846 -5.363 -10.170 1.00 53.16 93 VAL A CA 1
ATOM 738 C C . VAL A 1 93 ? 17.622 -4.671 -9.067 1.00 53.16 93 VAL A C 1
ATOM 740 O O . VAL A 1 93 ? 17.916 -5.353 -8.061 1.00 53.16 93 VAL A O 1
#

Sequence (93 aa):
MAQTQGRQANLTGNRLERFIENILLDCGFQKVKDKKRLLRSQDIDEAGYARQVKIGTTIYGTPLKCDFLLVHPEKWSEGLVIEAKWQQVGGTV

Radius of gyration: 15.42 Å; chains: 1; bounding box: 29×27×51 Å

Secondary structure (DSSP, 8-state):
----HHHHHHHHHHHHHHHHHHHHHHTT-EE-S-HHHHTSGGG-SS-EEEEEEEEEE-TTSSEEEEEEEEEETTTEEEEEEE-----SSSS--